Protein AF-A0A2E8PT05-F1 (afdb_monomer_lite)

Radius of gyration: 17.62 Å; chains: 1; bounding box: 55×28×54 Å

pLDDT: mean 81.2, std 11.77, range [42.22, 93.12]

Foldseek 3Di:
DPPDPQDLVNLLVVLVVVLLVLLQVLLVVLVVQCPPVVLVVQCVDPVSVVVSLVVQLVVLLVVLLPVVSNQPCCSVPVPDPCVVCVSVSSNVSSVVSSVSSVVVVVVVVVVCVVDVPDD

Secondary structure (DSSP, 8-state):
-PPPPPPHHHHHHHHHHHHHHHHHHHHHHHHHHHTSHHHHHHHTSHHHHHHHHHHHHHHHHHHHHH-GGG-HHHHH-TTS-HHHHHHHHHHHHHHHHHHHHHHHHHHHHHHHHHS----

Structure (mmCIF, N/CA/C/O backbone):
data_AF-A0A2E8PT05-F1
#
_entry.id   AF-A0A2E8PT05-F1
#
loop_
_atom_site.group_PDB
_atom_site.id
_atom_site.type_symbol
_atom_site.label_atom_id
_atom_site.label_alt_id
_atom_site.label_comp_id
_atom_site.label_asym_id
_atom_site.label_entity_id
_atom_site.label_seq_id
_atom_site.pdbx_PDB_ins_code
_atom_site.Cartn_x
_atom_site.Cartn_y
_atom_site.Cartn_z
_atom_site.occupancy
_atom_site.B_iso_or_equiv
_atom_site.auth_seq_id
_atom_site.auth_comp_id
_atom_site.auth_asym_id
_atom_site.auth_atom_id
_atom_site.pdbx_PDB_model_num
ATOM 1 N N . MET A 1 1 ? 36.360 0.148 -10.557 1.00 42.22 1 MET A N 1
ATOM 2 C CA . MET A 1 1 ? 35.634 -0.980 -11.180 1.00 42.22 1 MET A CA 1
ATOM 3 C C . MET A 1 1 ? 34.315 -0.433 -11.697 1.00 42.22 1 MET A C 1
ATOM 5 O O . MET A 1 1 ? 33.633 0.228 -10.924 1.00 42.22 1 MET A O 1
ATOM 9 N N . ARG A 1 2 ? 34.000 -0.586 -12.992 1.00 49.25 2 ARG A N 1
ATOM 10 C CA . ARG A 1 2 ? 32.648 -0.273 -13.483 1.00 49.25 2 ARG A CA 1
ATOM 11 C C . ARG A 1 2 ? 31.720 -1.373 -12.953 1.00 49.25 2 ARG A C 1
ATOM 13 O O . ARG A 1 2 ? 32.114 -2.530 -13.083 1.00 49.25 2 ARG A O 1
ATOM 20 N N . PRO A 1 3 ? 30.581 -1.043 -12.323 1.00 60.06 3 PRO A N 1
ATOM 21 C CA . PRO A 1 3 ? 29.626 -2.062 -11.911 1.00 60.06 3 PRO A CA 1
ATOM 22 C C . PRO A 1 3 ? 29.207 -2.861 -13.147 1.00 60.06 3 PRO A C 1
ATOM 24 O O . PRO A 1 3 ? 28.961 -2.279 -14.208 1.00 60.06 3 PRO A O 1
ATOM 27 N N . GLU A 1 4 ? 29.216 -4.186 -13.025 1.00 64.81 4 GLU A N 1
ATOM 28 C CA . GLU A 1 4 ? 28.716 -5.068 -14.074 1.00 64.81 4 GLU A CA 1
ATOM 29 C C . GLU A 1 4 ? 27.235 -4.751 -14.332 1.00 64.81 4 GLU A C 1
ATOM 31 O O . GLU A 1 4 ? 26.515 -4.395 -13.393 1.00 64.81 4 GLU A O 1
ATOM 36 N N . PRO A 1 5 ? 26.778 -4.802 -15.596 1.00 62.19 5 PRO A N 1
ATOM 37 C CA . PRO A 1 5 ? 25.376 -4.576 -15.907 1.00 62.19 5 PRO A CA 1
ATOM 38 C C . PRO A 1 5 ? 24.527 -5.604 -15.154 1.00 62.19 5 PRO A C 1
ATOM 40 O O . PRO A 1 5 ? 24.722 -6.809 -15.297 1.00 62.19 5 PRO A O 1
ATOM 43 N N . ILE A 1 6 ? 23.610 -5.094 -14.334 1.00 61.66 6 ILE A N 1
ATOM 44 C CA . ILE A 1 6 ? 22.649 -5.874 -13.555 1.00 61.66 6 ILE A CA 1
ATOM 45 C C . ILE A 1 6 ? 21.823 -6.718 -14.538 1.00 61.66 6 ILE A C 1
ATOM 47 O O . ILE A 1 6 ? 21.337 -6.203 -15.547 1.00 61.66 6 ILE A O 1
ATOM 51 N N . GLY A 1 7 ? 21.714 -8.027 -14.296 1.00 69.62 7 GLY A N 1
ATOM 52 C CA . GLY A 1 7 ? 20.944 -8.910 -15.168 1.00 69.62 7 GLY A CA 1
ATOM 53 C C . GLY A 1 7 ? 19.438 -8.618 -15.075 1.00 69.62 7 GLY A C 1
ATOM 54 O O . GLY A 1 7 ? 18.967 -8.135 -14.048 1.00 69.62 7 GLY A O 1
ATOM 55 N N . PRO A 1 8 ? 18.628 -8.978 -16.089 1.00 67.75 8 PRO A N 1
ATOM 56 C CA . PRO A 1 8 ? 17.179 -8.724 -16.073 1.00 67.75 8 PRO A CA 1
ATOM 57 C C . PRO A 1 8 ? 16.449 -9.398 -14.893 1.00 67.75 8 PRO A C 1
ATOM 59 O O . PRO A 1 8 ? 15.397 -8.936 -14.459 1.00 67.75 8 PRO A O 1
ATOM 62 N N . TYR A 1 9 ? 17.008 -10.482 -14.346 1.00 68.62 9 TYR A N 1
ATOM 63 C CA . TYR A 1 9 ? 16.476 -11.158 -13.158 1.00 68.62 9 TYR A CA 1
ATOM 64 C C . TYR A 1 9 ? 16.749 -10.391 -11.859 1.00 68.62 9 TYR A C 1
ATOM 66 O O . TYR A 1 9 ? 15.919 -10.412 -10.950 1.00 68.62 9 TYR A O 1
ATOM 74 N N . ASP A 1 10 ? 17.878 -9.690 -11.782 1.00 75.62 10 ASP A N 1
ATOM 75 C CA . ASP A 1 10 ? 18.251 -8.896 -10.615 1.00 75.62 10 ASP A CA 1
ATOM 76 C C . ASP A 1 10 ? 17.393 -7.623 -10.532 1.00 75.62 10 ASP A C 1
ATOM 78 O O . ASP A 1 10 ? 16.973 -7.234 -9.444 1.00 75.62 10 ASP A O 1
ATOM 82 N N . GLU A 1 11 ? 17.047 -7.012 -11.672 1.00 70.88 11 GLU A N 1
ATOM 83 C CA . GLU A 1 11 ? 16.119 -5.870 -11.739 1.00 70.88 11 GLU A CA 1
ATOM 84 C C . GLU A 1 11 ? 14.713 -6.246 -11.254 1.00 70.88 11 GLU A C 1
ATOM 86 O O . GLU A 1 11 ? 14.109 -5.528 -10.456 1.00 70.88 11 GLU A O 1
ATOM 91 N N . LEU 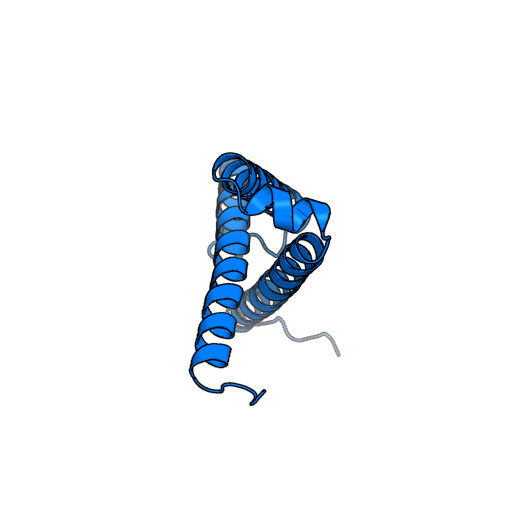A 1 12 ? 14.211 -7.407 -11.682 1.00 77.56 12 LEU A N 1
ATOM 92 C CA . LEU A 1 12 ? 12.916 -7.935 -11.258 1.00 77.56 12 LEU A CA 1
ATOM 93 C C . LEU A 1 12 ? 12.909 -8.259 -9.754 1.00 77.56 12 LEU A C 1
ATOM 95 O O . LEU A 1 12 ? 11.952 -7.941 -9.047 1.00 77.56 12 LEU A O 1
ATOM 99 N N . PHE A 1 13 ? 13.987 -8.861 -9.244 1.00 81.50 13 PHE A N 1
ATOM 100 C CA . PHE A 1 13 ? 14.154 -9.126 -7.815 1.00 81.50 13 PHE A CA 1
ATOM 101 C C . PHE A 1 13 ? 14.187 -7.831 -6.994 1.00 81.50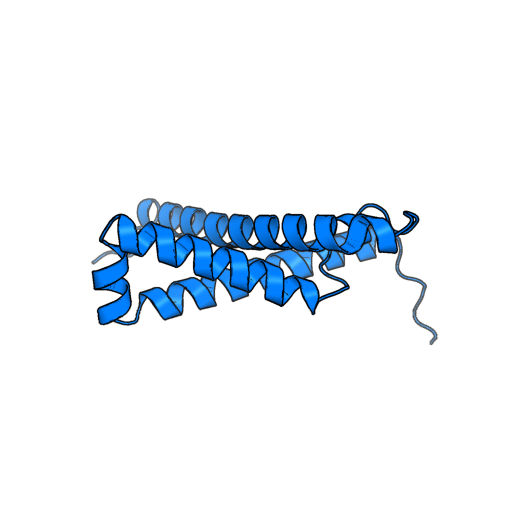 13 PHE A C 1
ATOM 103 O O . PHE A 1 13 ? 13.477 -7.717 -5.992 1.00 81.50 13 PHE A O 1
ATOM 110 N N . LEU A 1 14 ? 14.968 -6.838 -7.432 1.00 81.62 14 LEU A N 1
ATOM 111 C CA . LEU A 1 14 ? 15.037 -5.528 -6.789 1.00 81.62 14 LEU A CA 1
ATOM 112 C C . LEU A 1 14 ? 13.677 -4.831 -6.805 1.00 81.62 14 LEU A C 1
ATOM 114 O O . LEU A 1 14 ? 13.282 -4.290 -5.775 1.00 81.62 14 LEU A O 1
ATOM 118 N N . PHE A 1 15 ? 12.937 -4.904 -7.913 1.00 83.25 15 PHE A N 1
ATOM 119 C CA . PHE A 1 15 ? 11.565 -4.409 -7.993 1.00 83.25 15 PHE A CA 1
ATOM 120 C C . PHE A 1 15 ? 10.669 -5.081 -6.951 1.00 83.25 15 PHE A C 1
ATOM 122 O O . PHE A 1 15 ? 10.014 -4.387 -6.177 1.00 83.25 15 PHE A O 1
ATOM 129 N N . PHE A 1 16 ? 10.662 -6.415 -6.866 1.00 84.50 16 PHE A N 1
ATOM 130 C CA . PHE A 1 16 ? 9.831 -7.119 -5.886 1.00 84.50 16 PHE A CA 1
ATOM 131 C C . PHE A 1 16 ? 10.204 -6.777 -4.446 1.00 84.50 16 PHE A C 1
ATOM 133 O O . PHE A 1 16 ? 9.313 -6.574 -3.621 1.00 84.50 16 PHE A O 1
ATOM 140 N N . LEU A 1 17 ? 11.497 -6.679 -4.136 1.00 87.12 17 LEU A N 1
ATOM 141 C CA . LEU A 1 17 ? 11.970 -6.299 -2.809 1.00 87.12 17 LEU A CA 1
ATOM 142 C C . LEU A 1 17 ? 11.555 -4.864 -2.460 1.00 87.12 17 LEU A C 1
ATOM 144 O O . LEU A 1 17 ? 11.028 -4.611 -1.378 1.00 87.12 17 LEU A O 1
ATOM 148 N N . GLN A 1 18 ? 11.755 -3.930 -3.386 1.00 85.62 18 GLN A N 1
ATOM 149 C CA . GLN A 1 18 ? 11.357 -2.536 -3.238 1.00 85.62 18 GLN A CA 1
ATOM 150 C C . GLN A 1 18 ? 9.839 -2.401 -3.073 1.00 85.62 18 GLN A C 1
ATOM 152 O O . GLN A 1 18 ? 9.375 -1.705 -2.169 1.00 85.62 18 GLN A O 1
ATOM 157 N N . PHE A 1 19 ? 9.062 -3.121 -3.881 1.00 87.38 19 PHE A N 1
ATOM 158 C CA . PHE A 1 19 ? 7.608 -3.153 -3.800 1.00 87.38 19 PHE A CA 1
ATOM 159 C C . PHE A 1 19 ? 7.133 -3.746 -2.468 1.00 87.38 19 PHE A C 1
ATOM 161 O O . PHE A 1 19 ? 6.245 -3.189 -1.825 1.00 87.38 19 PHE A O 1
ATOM 168 N N . LEU A 1 20 ? 7.769 -4.819 -1.988 1.00 89.56 20 LEU A N 1
ATOM 169 C CA . LEU A 1 20 ? 7.486 -5.410 -0.680 1.00 89.56 20 LEU A CA 1
ATOM 170 C C . LEU A 1 20 ? 7.735 -4.403 0.451 1.00 89.56 20 LEU A C 1
ATOM 172 O O . LEU A 1 20 ? 6.856 -4.193 1.287 1.00 89.56 20 LEU A O 1
ATOM 176 N N . ILE A 1 21 ? 8.887 -3.729 0.444 1.00 89.69 21 ILE A N 1
ATOM 177 C CA . ILE A 1 21 ? 9.215 -2.678 1.418 1.00 89.69 21 ILE A CA 1
ATOM 178 C C . ILE A 1 21 ? 8.184 -1.547 1.351 1.00 89.69 21 ILE A C 1
ATOM 180 O O . ILE A 1 21 ? 7.687 -1.103 2.385 1.00 89.69 21 ILE A O 1
ATOM 184 N N . LEU A 1 22 ? 7.811 -1.109 0.147 1.00 90.06 22 LEU A N 1
ATOM 185 C CA . LEU A 1 22 ? 6.846 -0.032 -0.042 1.00 90.06 22 LEU A CA 1
ATOM 186 C C . LEU A 1 22 ? 5.454 -0.419 0.474 1.00 90.06 22 LEU A C 1
ATOM 188 O O . LEU A 1 22 ? 4.832 0.376 1.173 1.00 90.06 22 LEU A O 1
ATOM 192 N N . THR A 1 23 ? 4.981 -1.641 0.203 1.00 92.88 23 THR A N 1
ATOM 193 C CA . THR A 1 23 ? 3.701 -2.140 0.746 1.00 92.88 23 THR A CA 1
ATOM 194 C C . THR A 1 23 ? 3.717 -2.203 2.271 1.00 92.88 23 THR A C 1
ATOM 196 O O . THR A 1 23 ? 2.708 -1.885 2.900 1.00 92.88 23 THR A O 1
ATOM 199 N N . PHE A 1 24 ? 4.856 -2.558 2.872 1.00 91.25 24 PHE A N 1
ATOM 200 C CA . PHE A 1 24 ? 5.013 -2.599 4.322 1.00 91.25 24 PHE A CA 1
ATOM 201 C C . PHE A 1 24 ? 5.002 -1.193 4.938 1.00 91.25 24 PHE A C 1
ATOM 203 O O . PHE A 1 24 ? 4.250 -0.946 5.878 1.00 91.25 24 PHE A O 1
ATOM 210 N N . ILE A 1 25 ? 5.768 -0.247 4.381 1.00 91.06 25 ILE A N 1
ATOM 211 C CA . ILE A 1 25 ? 5.743 1.167 4.800 1.00 91.06 25 ILE A CA 1
ATOM 212 C C . ILE A 1 25 ? 4.328 1.734 4.660 1.00 91.06 25 ILE A C 1
ATOM 214 O O . ILE A 1 25 ? 3.818 2.417 5.545 1.00 91.06 25 ILE A O 1
ATOM 218 N N . TYR A 1 26 ? 3.659 1.427 3.555 1.00 92.31 26 TYR A N 1
ATOM 219 C CA . TYR A 1 26 ? 2.312 1.909 3.308 1.00 92.31 26 TYR A CA 1
ATOM 220 C C . TYR A 1 26 ? 1.293 1.320 4.304 1.00 92.31 26 TYR A C 1
ATOM 222 O O . TYR A 1 26 ? 0.434 2.038 4.818 1.00 92.31 26 TYR A O 1
ATOM 230 N N . TYR A 1 27 ? 1.438 0.042 4.666 1.00 92.00 27 TYR A N 1
ATOM 231 C CA . TYR A 1 27 ? 0.673 -0.593 5.741 1.00 92.00 27 TYR A CA 1
ATOM 232 C C . TYR A 1 27 ? 0.902 0.073 7.107 1.00 92.00 27 TYR A C 1
ATOM 234 O O . TYR A 1 27 ? -0.066 0.326 7.833 1.00 92.00 27 TYR A O 1
ATOM 242 N N . THR A 1 28 ? 2.149 0.386 7.477 1.00 91.31 28 THR A N 1
ATOM 243 C CA . THR A 1 28 ? 2.427 1.052 8.760 1.00 91.31 28 THR A CA 1
ATOM 244 C C . THR A 1 28 ? 1.860 2.468 8.788 1.00 91.31 28 THR A C 1
ATOM 246 O O . THR A 1 28 ? 1.291 2.868 9.806 1.00 91.31 28 THR A O 1
ATOM 249 N N . MET A 1 29 ? 1.898 3.193 7.664 1.00 90.62 29 MET A N 1
ATOM 250 C CA . MET A 1 29 ? 1.213 4.481 7.516 1.00 90.62 29 MET A CA 1
ATOM 251 C C . MET A 1 29 ? -0.299 4.351 7.744 1.00 90.62 29 MET A C 1
ATOM 253 O O . MET A 1 29 ? -0.833 5.075 8.585 1.00 90.62 29 MET A O 1
ATOM 257 N N . ILE A 1 30 ? -0.982 3.407 7.081 1.00 89.19 30 ILE A N 1
ATOM 258 C CA . ILE A 1 30 ? -2.418 3.147 7.313 1.00 89.19 30 ILE A CA 1
ATOM 259 C C . ILE A 1 30 ? -2.672 2.864 8.798 1.00 89.19 30 ILE A C 1
ATOM 261 O O . ILE A 1 30 ? -3.509 3.508 9.429 1.00 89.19 30 ILE A O 1
ATOM 265 N N . SER A 1 31 ? -1.904 1.943 9.379 1.00 88.38 31 SER A N 1
ATOM 266 C CA . SER A 1 31 ? -2.072 1.504 10.768 1.00 88.38 31 SER A CA 1
ATOM 267 C C . SER A 1 31 ? -1.859 2.639 11.776 1.00 88.38 31 SER A C 1
ATOM 269 O O . SER A 1 31 ? -2.609 2.758 12.744 1.00 88.38 31 SER A O 1
ATOM 271 N N . SER A 1 32 ? -0.884 3.522 11.537 1.00 88.94 32 SER A N 1
ATOM 272 C CA . SER A 1 32 ? -0.637 4.694 12.387 1.00 88.94 32 SER A CA 1
ATOM 273 C C . SER A 1 32 ? -1.802 5.689 12.379 1.00 88.94 32 SER A C 1
ATOM 275 O O . SER A 1 32 ? -2.176 6.208 13.430 1.00 88.94 32 SER A O 1
ATOM 277 N N . VAL A 1 33 ? -2.443 5.896 11.224 1.00 87.50 33 VAL A N 1
ATOM 278 C CA . VAL A 1 33 ? -3.637 6.746 11.101 1.00 87.50 33 VAL A CA 1
ATOM 279 C C . VAL A 1 33 ? -4.821 6.135 11.858 1.00 87.50 33 VAL A C 1
ATOM 281 O O . VAL A 1 33 ? -5.566 6.854 12.526 1.00 87.50 33 VAL A O 1
ATOM 284 N N . LEU A 1 34 ? -4.962 4.805 11.830 1.00 85.94 34 LEU A N 1
ATOM 285 C CA . LEU A 1 34 ? -5.990 4.080 12.585 1.00 85.94 34 LEU A CA 1
ATOM 286 C C . LEU A 1 34 ? -5.801 4.156 14.108 1.00 85.94 34 LEU A C 1
ATOM 288 O O . LEU A 1 34 ? -6.783 4.032 14.845 1.00 85.94 34 LEU A O 1
ATOM 292 N N . TYR A 1 35 ? -4.575 4.393 14.584 1.00 85.38 35 TYR A N 1
ATOM 293 C CA . TYR A 1 35 ? -4.279 4.550 16.010 1.00 85.38 35 TYR A CA 1
ATOM 294 C C . TYR A 1 35 ? -4.813 5.872 16.587 1.00 85.38 35 TYR A C 1
ATOM 296 O O . TYR A 1 35 ? -4.989 6.004 17.800 1.00 85.38 35 TYR A O 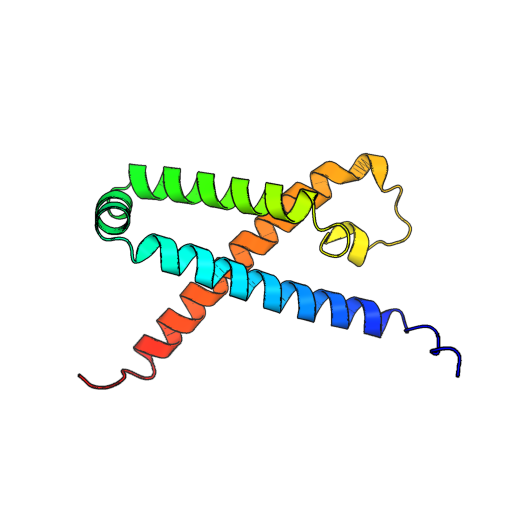1
ATOM 304 N N . ILE A 1 36 ? -5.129 6.853 15.734 1.00 89.12 36 ILE A N 1
ATOM 305 C CA . ILE A 1 36 ? -5.696 8.129 16.172 1.00 89.12 36 ILE A CA 1
ATOM 306 C C . ILE A 1 36 ? -7.134 7.891 16.684 1.00 89.12 36 ILE A C 1
ATOM 308 O O . ILE A 1 36 ? -8.001 7.472 15.907 1.00 89.12 36 ILE A O 1
ATOM 312 N N . PRO A 1 37 ? -7.453 8.194 17.962 1.00 85.94 37 PRO A N 1
ATOM 313 C CA . PRO A 1 37 ? -8.699 7.748 18.594 1.00 85.94 37 PRO A CA 1
ATOM 314 C C . PRO A 1 37 ? -9.983 8.213 17.894 1.00 85.94 37 PRO A C 1
ATOM 316 O O . PRO A 1 37 ? -10.964 7.465 17.828 1.00 85.94 37 PRO A O 1
ATOM 319 N N . TRP A 1 38 ? -10.006 9.443 17.365 1.00 89.31 38 TRP A N 1
ATOM 320 C CA . TRP A 1 38 ? -11.169 9.960 16.638 1.00 89.31 38 TRP A CA 1
ATOM 321 C C . TRP A 1 38 ? -11.342 9.279 15.272 1.00 89.31 38 TRP A C 1
ATOM 323 O O . TRP A 1 38 ? -12.472 9.000 14.870 1.00 89.31 38 TRP A O 1
ATOM 333 N N . ILE A 1 39 ? -10.237 8.943 14.596 1.00 86.12 39 ILE A N 1
ATOM 334 C CA . ILE A 1 39 ? -10.235 8.289 13.282 1.00 86.12 39 ILE A CA 1
ATOM 335 C C . ILE A 1 39 ? -10.708 6.848 13.439 1.00 86.12 39 ILE A C 1
ATOM 337 O O . ILE A 1 39 ? -11.647 6.427 12.763 1.00 86.12 39 ILE A O 1
ATOM 341 N N . GLY A 1 40 ? -10.150 6.127 14.415 1.00 84.50 40 GLY A N 1
ATOM 342 C CA . GLY A 1 40 ? -10.554 4.759 14.728 1.00 84.50 40 GLY A CA 1
ATOM 343 C C . GLY A 1 40 ? -12.045 4.646 15.067 1.00 84.50 40 GLY A C 1
ATOM 344 O O . GLY A 1 40 ? -12.720 3.734 14.590 1.00 84.50 40 GLY A O 1
ATOM 345 N N . LYS A 1 41 ? -12.610 5.596 15.830 1.00 88.31 41 LYS A N 1
ATOM 346 C CA . LYS A 1 41 ? -14.060 5.634 16.113 1.00 88.31 41 LYS A CA 1
ATOM 347 C C . LYS A 1 41 ? -14.897 5.890 14.859 1.00 88.31 41 LYS A C 1
ATOM 349 O O . LYS A 1 41 ? -15.966 5.297 14.712 1.00 88.31 41 LYS A O 1
ATOM 354 N N . TRP A 1 42 ? -14.436 6.760 13.965 1.00 89.81 42 TRP A N 1
ATOM 355 C CA . TRP A 1 42 ? -15.159 7.106 12.744 1.00 89.81 42 TRP A CA 1
ATOM 356 C C . TRP A 1 42 ? -15.158 5.964 11.716 1.00 89.81 42 TRP A C 1
ATOM 358 O O . TRP A 1 42 ? -16.204 5.649 11.151 1.00 89.81 42 TRP A O 1
ATOM 368 N N . ILE A 1 43 ? -14.031 5.269 11.555 1.00 87.88 43 ILE A N 1
ATOM 369 C CA . ILE A 1 43 ? -13.855 4.152 10.607 1.00 87.88 43 ILE A CA 1
ATOM 370 C C . ILE A 1 43 ? -14.661 2.909 10.987 1.00 87.88 43 ILE A C 1
ATOM 372 O O . ILE A 1 43 ? -15.008 2.099 10.127 1.00 87.88 43 ILE A O 1
ATOM 376 N N . ARG A 1 44 ? -15.032 2.758 12.264 1.00 87.25 44 ARG A N 1
ATOM 377 C CA . ARG A 1 44 ? -15.953 1.691 12.689 1.00 87.25 44 ARG A CA 1
ATOM 378 C C . ARG A 1 44 ? -17.330 1.810 12.028 1.00 87.25 44 ARG A C 1
ATOM 380 O O . ARG A 1 44 ? -18.016 0.800 11.902 1.00 87.25 44 ARG A O 1
ATOM 387 N N . LYS A 1 45 ? -17.730 3.009 11.582 1.00 91.31 45 LYS A N 1
ATOM 388 C CA . LYS A 1 45 ? -18.965 3.218 10.814 1.00 91.31 45 LYS A CA 1
ATOM 389 C C . LYS A 1 45 ? -18.759 2.782 9.354 1.00 91.31 45 LYS A C 1
ATOM 391 O O . LYS A 1 45 ? -17.700 3.058 8.793 1.00 91.31 45 LYS A O 1
ATOM 396 N N . PRO A 1 46 ? -19.770 2.190 8.692 1.00 88.00 46 PRO A N 1
ATOM 397 C CA . PRO A 1 46 ? -19.643 1.704 7.312 1.00 88.00 46 PRO A CA 1
ATOM 398 C C . PRO A 1 46 ? -19.237 2.811 6.328 1.00 88.00 46 PRO A C 1
ATOM 400 O O . PRO A 1 46 ? -18.357 2.605 5.497 1.00 88.00 46 PRO A O 1
ATOM 403 N N . VAL A 1 47 ? -19.802 4.014 6.483 1.00 92.50 47 VAL A N 1
ATOM 404 C CA . VAL A 1 47 ? -19.445 5.188 5.669 1.00 92.50 47 VAL A CA 1
ATOM 405 C C . VAL A 1 47 ? -17.991 5.607 5.899 1.00 92.50 47 VAL A C 1
ATOM 407 O O . VAL A 1 47 ? -17.267 5.858 4.941 1.00 92.50 47 VAL A O 1
ATOM 410 N N . GLY A 1 48 ? -17.536 5.632 7.157 1.00 87.75 48 GLY A N 1
ATOM 411 C CA . GLY A 1 48 ? -16.156 5.989 7.495 1.00 87.75 48 GLY A CA 1
ATOM 412 C C . GLY A 1 48 ? -15.145 4.997 6.921 1.00 87.75 48 GLY A C 1
ATOM 413 O O . GLY A 1 48 ? -14.119 5.406 6.389 1.00 87.75 48 GLY A O 1
ATOM 414 N N . ARG A 1 49 ? -15.469 3.698 6.943 1.00 87.44 49 ARG A N 1
ATOM 415 C CA . ARG A 1 49 ? -14.651 2.649 6.316 1.00 87.44 49 ARG A CA 1
ATOM 416 C C . ARG A 1 49 ? -14.533 2.830 4.803 1.00 87.44 49 ARG A C 1
ATOM 418 O O . ARG A 1 49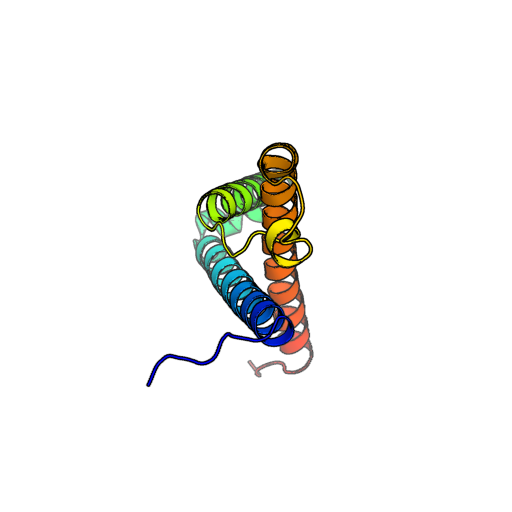 ? -13.437 2.697 4.267 1.00 87.44 49 ARG A O 1
ATOM 425 N N . LEU A 1 50 ? -15.642 3.143 4.131 1.00 91.62 50 LEU A N 1
ATOM 426 C CA . LEU A 1 50 ? -15.661 3.366 2.685 1.00 91.62 50 LEU A CA 1
ATOM 427 C C . LEU A 1 50 ? -14.826 4.591 2.296 1.00 91.62 50 LEU A C 1
ATOM 429 O O . LEU A 1 50 ? -13.958 4.487 1.434 1.00 91.62 50 LEU A O 1
ATOM 433 N N . VAL A 1 51 ? -15.033 5.726 2.970 1.00 91.56 51 VAL A N 1
ATOM 434 C CA . VAL A 1 51 ? -14.271 6.953 2.692 1.00 91.56 51 VAL A CA 1
ATOM 435 C C . VAL A 1 51 ? -12.789 6.756 2.995 1.00 91.56 51 VAL A C 1
ATOM 437 O O . VAL A 1 51 ? -11.951 7.135 2.184 1.00 91.56 51 VAL A O 1
ATOM 440 N N . HIS A 1 52 ? -12.454 6.109 4.113 1.00 88.88 52 HIS A N 1
ATOM 441 C CA . HIS A 1 52 ? -11.074 5.761 4.434 1.00 88.88 52 HIS A CA 1
ATOM 442 C C . HIS A 1 52 ? -10.440 4.911 3.325 1.00 88.88 52 HIS A C 1
ATOM 444 O O . HIS A 1 52 ? -9.384 5.268 2.814 1.00 88.88 52 HIS A O 1
ATOM 450 N N . GLY A 1 53 ? -11.107 3.840 2.881 1.00 87.81 53 GLY A N 1
ATOM 451 C CA . GLY A 1 53 ? -10.617 3.004 1.782 1.00 87.81 53 GLY A CA 1
ATOM 452 C C . GLY A 1 53 ? -10.332 3.802 0.506 1.00 87.81 53 GLY A C 1
ATOM 453 O O . GLY A 1 53 ? -9.255 3.664 -0.069 1.00 87.81 53 GLY A O 1
ATOM 454 N N . ILE A 1 54 ? -11.249 4.688 0.106 1.00 92.94 54 ILE A N 1
ATOM 455 C CA . ILE A 1 54 ? -11.081 5.543 -1.080 1.00 92.94 54 ILE A CA 1
ATOM 456 C C . ILE A 1 54 ? -9.885 6.488 -0.918 1.00 92.94 54 ILE A C 1
ATOM 458 O O . ILE A 1 54 ? -9.058 6.580 -1.822 1.00 92.94 54 ILE A O 1
ATOM 462 N N . VAL A 1 55 ? -9.765 7.167 0.227 1.00 93.12 55 VAL A N 1
ATOM 463 C CA . VAL A 1 55 ? -8.668 8.113 0.494 1.00 93.12 55 VAL A CA 1
ATOM 464 C C . VAL A 1 55 ? -7.312 7.420 0.408 1.00 93.12 55 VAL A C 1
ATOM 466 O O . VAL A 1 55 ? -6.396 7.949 -0.218 1.00 93.12 55 VAL A O 1
ATOM 469 N N . PHE A 1 56 ? -7.184 6.224 0.982 1.00 91.44 56 PHE A N 1
ATOM 470 C CA . PHE A 1 56 ? -5.936 5.473 0.906 1.00 91.44 56 PHE A CA 1
ATOM 471 C C . PHE A 1 56 ? -5.663 4.979 -0.521 1.00 91.44 56 PHE A C 1
ATOM 473 O O . PHE A 1 56 ? -4.578 5.228 -1.033 1.00 91.44 56 PHE A O 1
ATOM 480 N N . ILE A 1 57 ? -6.641 4.424 -1.243 1.00 91.88 57 ILE A N 1
ATOM 481 C CA . ILE A 1 57 ? -6.443 4.064 -2.662 1.00 91.88 57 ILE A CA 1
ATOM 482 C C . ILE A 1 57 ? -5.934 5.264 -3.480 1.00 91.88 57 ILE A C 1
ATOM 484 O O . ILE A 1 57 ? -4.959 5.132 -4.218 1.00 91.88 57 ILE A O 1
ATOM 488 N N . LEU A 1 58 ? -6.529 6.448 -3.307 1.00 92.44 58 LEU A N 1
ATOM 489 C CA . LEU A 1 58 ? -6.067 7.667 -3.975 1.00 92.44 58 LEU A CA 1
ATOM 490 C C . LEU A 1 58 ? -4.640 8.047 -3.557 1.00 92.44 58 LEU A C 1
ATOM 492 O O . LEU A 1 58 ? -3.819 8.356 -4.417 1.00 92.44 58 LEU A O 1
ATOM 496 N N . ALA A 1 59 ? -4.311 7.969 -2.266 1.00 90.69 59 ALA A N 1
ATOM 497 C CA . ALA A 1 59 ? -2.958 8.229 -1.777 1.00 90.69 59 ALA A CA 1
ATOM 498 C C . ALA A 1 59 ? -1.923 7.248 -2.361 1.00 90.69 59 ALA A C 1
ATOM 500 O O . ALA A 1 59 ? -0.818 7.666 -2.696 1.00 90.69 59 ALA A O 1
ATOM 501 N N . ALA A 1 60 ? -2.278 5.970 -2.536 1.00 89.25 60 ALA A N 1
ATOM 502 C CA . ALA A 1 60 ? -1.416 4.972 -3.169 1.00 89.25 60 ALA A CA 1
ATOM 503 C C . ALA A 1 60 ? -1.156 5.299 -4.649 1.00 89.25 60 ALA A C 1
ATOM 505 O O . ALA A 1 60 ? -0.013 5.247 -5.099 1.00 89.25 60 ALA A O 1
ATOM 506 N N . ILE A 1 61 ? -2.195 5.694 -5.394 1.00 88.94 61 ILE A N 1
ATOM 507 C CA . ILE A 1 61 ? -2.080 6.116 -6.801 1.00 88.94 61 ILE A CA 1
ATOM 508 C C . ILE A 1 61 ? -1.173 7.348 -6.920 1.00 88.94 61 ILE A C 1
ATOM 510 O O . ILE A 1 61 ? -0.271 7.373 -7.757 1.00 88.94 61 ILE A O 1
ATOM 514 N N . VAL A 1 62 ? -1.367 8.351 -6.056 1.00 89.12 62 VAL A N 1
ATOM 515 C CA . VAL A 1 62 ? -0.527 9.559 -6.025 1.00 89.12 62 VAL A CA 1
ATOM 516 C C . VAL A 1 62 ? 0.924 9.210 -5.692 1.00 89.12 62 VAL A C 1
ATOM 518 O O . VAL A 1 62 ? 1.831 9.696 -6.357 1.00 89.12 62 VAL A O 1
ATOM 521 N N . LEU A 1 63 ? 1.168 8.338 -4.712 1.00 87.56 63 LEU A N 1
ATOM 522 C CA . LEU A 1 63 ? 2.522 7.921 -4.339 1.00 87.56 63 LEU A CA 1
ATOM 523 C C . LEU A 1 63 ? 3.252 7.238 -5.508 1.00 87.56 63 LEU A C 1
ATOM 525 O O . LEU A 1 63 ? 4.399 7.566 -5.804 1.00 87.56 63 LEU A O 1
ATOM 529 N N . ILE A 1 64 ? 2.572 6.334 -6.214 1.00 87.19 64 ILE A N 1
ATOM 530 C CA . ILE A 1 64 ? 3.121 5.635 -7.383 1.00 87.19 64 ILE A CA 1
ATOM 531 C C . ILE A 1 64 ? 3.349 6.572 -8.573 1.00 87.19 64 ILE A C 1
ATOM 533 O O . ILE A 1 64 ? 4.301 6.375 -9.332 1.00 87.19 64 ILE A O 1
ATOM 537 N N . TYR A 1 65 ? 2.523 7.609 -8.742 1.00 84.44 65 TYR A N 1
ATOM 538 C CA . TYR A 1 65 ? 2.734 8.606 -9.791 1.00 84.44 65 TYR A CA 1
ATOM 539 C C . TYR A 1 65 ? 4.151 9.199 -9.719 1.00 84.44 65 TYR A C 1
ATOM 541 O O . TYR A 1 65 ? 4.821 9.298 -10.750 1.00 84.44 65 TYR A O 1
ATOM 549 N N . PHE A 1 66 ? 4.639 9.497 -8.509 1.00 81.38 66 PHE A N 1
ATOM 550 C CA . PHE A 1 66 ? 5.985 10.032 -8.278 1.00 81.38 66 PHE A CA 1
ATOM 551 C C . PHE A 1 66 ? 7.095 8.967 -8.264 1.00 81.38 66 PHE A C 1
ATOM 553 O O . PHE A 1 66 ? 8.253 9.293 -8.519 1.00 81.38 66 PHE A O 1
ATOM 560 N N . LEU A 1 67 ? 6.774 7.696 -8.007 1.00 77.88 67 LEU A N 1
ATOM 561 C CA . LEU A 1 67 ? 7.742 6.597 -7.940 1.00 77.88 67 LEU A CA 1
ATOM 562 C C . LEU A 1 67 ? 7.795 5.806 -9.255 1.00 77.88 67 LEU A C 1
ATOM 564 O O . LEU A 1 67 ? 7.341 4.667 -9.337 1.00 77.88 67 LEU A O 1
ATOM 568 N N . VAL A 1 68 ? 8.408 6.400 -10.284 1.00 65.56 68 VAL A N 1
ATOM 569 C CA . VAL A 1 68 ? 8.591 5.793 -11.620 1.00 65.56 68 VAL A CA 1
ATOM 570 C C . VAL A 1 68 ? 9.141 4.350 -11.606 1.00 65.56 68 VAL A C 1
ATOM 572 O O . VAL A 1 68 ? 8.553 3.520 -12.297 1.00 65.56 68 VAL A O 1
ATOM 575 N N . PRO A 1 69 ? 10.195 3.991 -10.838 1.00 64.50 69 PRO A N 1
ATOM 576 C CA . PRO A 1 69 ? 10.741 2.626 -10.866 1.00 64.50 69 PRO A CA 1
ATOM 577 C C . PRO A 1 69 ? 9.836 1.575 -10.200 1.00 64.50 69 PRO A C 1
ATOM 579 O O . PRO A 1 69 ? 10.057 0.384 -10.373 1.00 64.50 69 PRO A O 1
ATOM 582 N N . MET A 1 70 ? 8.803 1.996 -9.463 1.00 64.50 70 MET A N 1
ATOM 583 C CA . MET A 1 70 ? 7.860 1.109 -8.765 1.00 64.50 70 MET A CA 1
ATOM 584 C C . MET A 1 70 ? 6.611 0.794 -9.596 1.00 64.50 70 MET A C 1
ATOM 586 O O . MET A 1 70 ? 5.647 0.220 -9.087 1.00 64.50 70 MET A O 1
ATOM 590 N N . ARG A 1 71 ? 6.601 1.197 -10.867 1.00 73.38 71 ARG A N 1
ATOM 591 C CA . ARG A 1 71 ? 5.487 0.969 -11.779 1.00 73.38 71 ARG A CA 1
ATOM 592 C C . ARG A 1 71 ? 5.568 -0.448 -12.362 1.00 73.38 71 ARG A C 1
ATOM 594 O O . ARG A 1 71 ? 6.555 -0.832 -12.986 1.00 73.38 71 ARG A O 1
ATOM 601 N N . LEU A 1 72 ? 4.529 -1.233 -12.109 1.00 69.19 72 LEU A N 1
ATOM 602 C CA . LEU A 1 72 ? 4.426 -2.664 -12.368 1.00 69.19 72 LEU A CA 1
ATOM 603 C C . LEU A 1 72 ? 4.558 -2.999 -13.858 1.00 69.19 72 LEU A C 1
ATOM 605 O O . LEU A 1 72 ? 5.262 -3.942 -14.208 1.00 69.19 72 LEU A O 1
ATOM 609 N N . ILE A 1 73 ? 3.915 -2.239 -14.747 1.00 68.19 73 ILE A N 1
ATOM 610 C CA . ILE A 1 73 ? 3.999 -2.487 -16.195 1.00 68.19 73 ILE A CA 1
ATOM 611 C C . ILE A 1 73 ? 5.384 -2.086 -16.717 1.00 68.19 73 ILE A C 1
ATOM 613 O O . ILE A 1 73 ? 5.935 -2.817 -17.536 1.00 68.19 73 ILE A O 1
ATOM 617 N N . HIS A 1 74 ? 5.990 -1.007 -16.207 1.00 70.44 74 HIS A N 1
ATOM 618 C CA . HIS A 1 74 ? 7.376 -0.641 -16.541 1.00 70.44 74 HIS A CA 1
ATOM 619 C C . HIS A 1 74 ? 8.377 -1.733 -16.132 1.00 70.44 74 HIS A C 1
ATOM 621 O O . HIS A 1 74 ? 9.290 -2.033 -16.899 1.00 70.44 74 HIS A O 1
ATOM 627 N N . ALA A 1 75 ? 8.191 -2.348 -14.961 1.00 65.06 75 ALA A N 1
ATOM 628 C CA . ALA A 1 75 ? 9.051 -3.430 -14.484 1.00 65.06 75 ALA A CA 1
ATOM 629 C C . ALA A 1 75 ? 8.848 -4.745 -15.262 1.00 65.06 75 ALA A C 1
ATOM 631 O O . ALA A 1 75 ? 9.806 -5.473 -15.507 1.00 65.06 75 ALA A O 1
ATOM 632 N N . LEU A 1 76 ? 7.612 -5.056 -15.671 1.00 67.75 76 LEU A N 1
ATOM 633 C CA . LEU A 1 76 ? 7.286 -6.294 -16.393 1.00 67.75 76 LEU A CA 1
ATOM 634 C C . LEU A 1 76 ? 7.532 -6.204 -17.908 1.00 67.75 76 LEU A C 1
ATOM 636 O O . LEU A 1 76 ? 7.812 -7.219 -18.546 1.00 67.75 76 LEU A O 1
ATOM 640 N N . PHE A 1 77 ? 7.429 -5.010 -18.496 1.00 70.31 77 PHE A N 1
ATOM 641 C CA . PHE A 1 77 ? 7.532 -4.785 -19.940 1.00 70.31 77 PHE A CA 1
ATOM 642 C C . PHE A 1 77 ? 8.389 -3.548 -20.265 1.00 70.31 77 PHE A C 1
ATOM 644 O O . PHE A 1 77 ? 7.881 -2.565 -20.811 1.00 70.31 77 PHE A O 1
ATOM 651 N N . PRO A 1 78 ? 9.715 -3.602 -20.033 1.00 63.81 78 PRO A N 1
ATOM 652 C CA . PRO A 1 78 ? 10.617 -2.455 -20.206 1.00 63.81 78 PRO A CA 1
ATOM 653 C C . PRO A 1 78 ? 10.729 -1.937 -21.655 1.00 63.81 78 PRO A C 1
ATOM 655 O O . PRO A 1 78 ? 11.301 -0.878 -21.889 1.00 63.81 78 PRO A O 1
ATOM 658 N N . LYS A 1 79 ? 10.191 -2.669 -22.644 1.00 60.12 79 LYS A N 1
ATOM 659 C CA . LYS A 1 79 ? 10.204 -2.312 -24.077 1.00 60.12 79 LYS A CA 1
ATOM 660 C C . LYS A 1 79 ? 8.850 -1.826 -24.626 1.00 60.12 79 LYS A C 1
ATOM 662 O O . LYS A 1 79 ? 8.738 -1.618 -25.832 1.00 60.12 79 LYS A O 1
ATOM 667 N N . ALA A 1 80 ? 7.812 -1.705 -23.795 1.00 61.81 80 ALA A N 1
ATOM 668 C CA . ALA A 1 80 ? 6.501 -1.224 -24.240 1.00 61.81 80 ALA A CA 1
ATOM 669 C C . ALA A 1 80 ? 6.524 0.289 -24.534 1.00 61.81 80 ALA A C 1
ATOM 671 O O . ALA A 1 80 ? 7.379 1.007 -24.032 1.00 61.81 80 ALA A O 1
ATOM 672 N N . ASN A 1 81 ? 5.587 0.795 -25.343 1.00 60.09 81 ASN A N 1
ATOM 673 C CA . ASN A 1 81 ? 5.458 2.234 -25.596 1.00 60.09 81 ASN A CA 1
ATOM 674 C C . ASN A 1 81 ? 4.799 2.900 -24.367 1.00 60.09 81 ASN A C 1
ATOM 676 O O . ASN A 1 81 ? 3.574 2.868 -24.201 1.00 60.09 81 ASN A O 1
ATOM 680 N N . LEU A 1 82 ? 5.641 3.386 -23.450 1.00 58.75 82 LEU A N 1
ATOM 681 C CA . LEU A 1 82 ? 5.294 3.679 -22.051 1.00 58.75 82 LEU A CA 1
ATOM 682 C C . LEU A 1 82 ? 4.349 4.877 -21.872 1.00 58.75 82 LEU A C 1
ATOM 684 O O . LEU A 1 82 ? 3.568 4.889 -20.921 1.00 58.75 82 LEU A O 1
ATOM 688 N N . ASP A 1 83 ? 4.342 5.836 -22.798 1.00 61.97 83 ASP A N 1
ATOM 689 C CA . ASP A 1 83 ? 3.542 7.063 -22.665 1.00 61.97 83 ASP A CA 1
ATOM 690 C C . ASP A 1 83 ? 2.031 6.798 -22.737 1.00 61.97 83 ASP A C 1
ATOM 692 O O . ASP A 1 83 ? 1.247 7.385 -21.991 1.00 61.97 83 ASP A O 1
ATOM 696 N N . THR A 1 84 ? 1.610 5.849 -23.577 1.00 65.94 84 THR A N 1
ATOM 697 C CA . THR A 1 84 ? 0.197 5.456 -23.718 1.00 65.94 84 THR A CA 1
ATOM 698 C C . THR A 1 84 ? -0.347 4.675 -22.522 1.00 65.94 84 THR A C 1
ATOM 700 O O . THR A 1 84 ? -1.549 4.704 -22.269 1.00 65.94 84 THR A O 1
ATOM 703 N N . LEU A 1 85 ? 0.517 3.976 -21.780 1.00 67.25 85 LEU A N 1
ATOM 704 C CA . LEU A 1 85 ? 0.119 3.109 -20.664 1.00 67.25 85 LEU A CA 1
ATOM 705 C C . LEU A 1 85 ? 0.417 3.717 -19.291 1.00 67.25 85 LEU A C 1
ATOM 707 O O . LEU A 1 85 ? 0.085 3.107 -18.277 1.00 67.25 85 LEU A O 1
ATOM 711 N N . LEU A 1 86 ? 0.987 4.923 -19.240 1.00 75.00 86 LEU A N 1
ATOM 712 C CA . LEU A 1 86 ? 1.488 5.538 -18.013 1.00 75.00 86 LEU A CA 1
ATOM 713 C C . LEU A 1 86 ? 0.427 5.621 -16.908 1.00 75.00 86 LEU A C 1
ATOM 715 O O . LEU A 1 86 ? 0.680 5.210 -15.778 1.00 75.00 86 LEU A O 1
ATOM 719 N N . TRP A 1 87 ? -0.782 6.088 -17.226 1.00 82.19 87 TRP A N 1
ATOM 720 C CA . TRP A 1 87 ? -1.866 6.190 -16.241 1.00 82.19 87 TRP A CA 1
ATOM 721 C C . TRP A 1 87 ? -2.428 4.833 -15.822 1.00 82.19 87 TRP A C 1
ATOM 723 O O . TRP A 1 87 ? -2.712 4.633 -14.642 1.00 82.19 87 TRP A O 1
ATOM 733 N N . ALA A 1 88 ? -2.564 3.895 -16.763 1.00 83.12 88 ALA A N 1
ATOM 734 C CA . ALA A 1 88 ? -3.026 2.545 -16.458 1.00 83.12 88 ALA A CA 1
ATOM 735 C C . ALA A 1 88 ? -2.043 1.834 -15.519 1.00 83.12 88 ALA A C 1
ATOM 737 O O . ALA A 1 88 ? -2.462 1.220 -14.540 1.00 83.12 88 ALA A O 1
ATOM 738 N N . ASP A 1 89 ? -0.742 1.989 -15.763 1.00 82.75 89 ASP A N 1
ATOM 739 C CA . ASP A 1 89 ? 0.308 1.449 -14.908 1.00 82.75 89 ASP A CA 1
ATOM 740 C C . ASP A 1 89 ? 0.290 2.080 -13.514 1.00 82.75 89 ASP A C 1
ATOM 742 O O . ASP A 1 89 ? 0.294 1.373 -12.511 1.00 82.75 89 ASP A O 1
ATOM 746 N N . VAL A 1 90 ? 0.182 3.410 -13.431 1.00 85.00 90 VAL A N 1
ATOM 747 C CA . VAL A 1 90 ? 0.115 4.128 -12.149 1.00 85.00 90 VAL A CA 1
ATOM 748 C C . VAL A 1 90 ? -1.092 3.683 -11.320 1.00 85.00 90 VAL A C 1
ATOM 750 O O . VAL A 1 90 ? -0.952 3.410 -10.127 1.00 85.00 90 VAL A O 1
ATOM 753 N N . VAL A 1 91 ? -2.270 3.559 -11.938 1.00 87.06 91 VAL A N 1
ATOM 754 C CA . VAL A 1 91 ? -3.487 3.118 -11.243 1.00 87.06 91 VAL A CA 1
ATOM 755 C C . VAL A 1 91 ? -3.371 1.661 -10.801 1.00 87.06 91 VAL A C 1
ATOM 757 O O . VAL A 1 91 ? -3.637 1.361 -9.638 1.00 87.06 91 VAL A O 1
ATOM 760 N N . LEU A 1 92 ? -2.945 0.753 -11.685 1.00 87.69 92 LEU A N 1
ATOM 761 C CA . LEU A 1 92 ? -2.808 -0.668 -11.352 1.00 87.69 92 LEU A CA 1
ATOM 762 C C . LEU A 1 92 ? -1.745 -0.903 -10.278 1.00 87.69 92 LEU A C 1
ATOM 764 O O . LEU A 1 92 ? -1.980 -1.661 -9.340 1.00 87.69 92 LEU A O 1
ATOM 768 N N . SER A 1 93 ? -0.617 -0.208 -10.367 1.00 87.50 93 SER A N 1
ATOM 769 C CA . SER A 1 93 ? 0.455 -0.254 -9.375 1.00 87.50 93 SER A CA 1
ATOM 770 C C . SER A 1 93 ? 0.012 0.332 -8.032 1.00 87.50 93 SER A C 1
ATOM 772 O O . SER A 1 93 ? 0.310 -0.244 -6.988 1.00 87.50 93 SER A O 1
ATOM 774 N N . GLY A 1 94 ? -0.768 1.421 -8.031 1.00 87.25 94 GLY A N 1
ATOM 775 C CA . GLY A 1 94 ? -1.367 1.987 -6.817 1.00 87.25 94 GLY A CA 1
ATOM 776 C C . GLY A 1 94 ? -2.368 1.035 -6.154 1.00 87.25 94 GLY A C 1
ATOM 777 O O . GLY A 1 94 ? -2.338 0.840 -4.939 1.00 87.25 94 GLY A O 1
ATOM 778 N N . LEU A 1 95 ? -3.213 0.373 -6.948 1.00 90.50 95 LEU A N 1
ATOM 779 C CA . LEU A 1 95 ? -4.135 -0.655 -6.457 1.00 90.50 95 LEU A CA 1
ATOM 780 C C . LEU A 1 95 ? -3.390 -1.885 -5.925 1.00 90.50 95 LEU A C 1
ATOM 782 O O . LEU A 1 95 ? -3.757 -2.414 -4.875 1.00 90.50 95 LEU A O 1
ATOM 786 N N . ALA A 1 96 ? -2.331 -2.322 -6.610 1.00 89.50 96 ALA A N 1
ATOM 787 C CA . ALA A 1 96 ? -1.478 -3.417 -6.165 1.00 89.50 96 ALA A CA 1
ATOM 788 C C . ALA A 1 96 ? -0.768 -3.068 -4.849 1.00 89.50 96 ALA A C 1
ATOM 790 O O . ALA A 1 96 ? -0.723 -3.901 -3.946 1.00 89.50 96 ALA A O 1
ATOM 791 N N . LEU A 1 97 ? -0.287 -1.829 -4.703 1.00 90.31 97 LEU A N 1
ATOM 792 C CA . LEU A 1 97 ? 0.329 -1.330 -3.475 1.00 90.31 97 LEU A CA 1
ATOM 793 C C . LEU A 1 97 ? -0.666 -1.363 -2.307 1.00 90.31 97 LEU A C 1
ATOM 795 O O . LEU A 1 97 ? -0.364 -1.907 -1.244 1.00 90.31 97 LEU A O 1
ATOM 799 N N . PHE A 1 98 ? -1.876 -0.837 -2.519 1.00 89.00 98 PHE A N 1
ATOM 800 C CA . PHE A 1 98 ? -2.947 -0.872 -1.523 1.00 89.00 98 PHE A CA 1
ATOM 801 C C . PHE A 1 98 ? -3.313 -2.312 -1.139 1.00 89.00 98 PHE A C 1
ATOM 803 O O . PHE A 1 98 ? -3.418 -2.641 0.043 1.00 89.00 98 PHE A O 1
ATOM 810 N N . ARG A 1 99 ? -3.459 -3.204 -2.125 1.00 88.81 99 ARG A N 1
ATOM 811 C CA . ARG A 1 99 ? -3.762 -4.617 -1.874 1.00 88.81 99 ARG A CA 1
ATOM 812 C C . ARG A 1 99 ? -2.630 -5.321 -1.126 1.00 88.81 99 ARG A C 1
ATOM 814 O O . ARG A 1 99 ? -2.916 -6.107 -0.228 1.00 88.81 99 ARG A O 1
ATOM 821 N N . GLY A 1 100 ? -1.376 -5.018 -1.454 1.00 89.12 100 GLY A N 1
ATOM 822 C CA . GLY A 1 100 ? -0.200 -5.514 -0.745 1.00 89.12 100 GLY A CA 1
ATOM 823 C C . GLY A 1 100 ? -0.189 -5.081 0.720 1.00 89.12 100 GLY A C 1
ATOM 824 O O . GLY A 1 100 ? 0.015 -5.910 1.601 1.00 89.12 100 GLY A O 1
ATOM 825 N N . ALA A 1 101 ? -0.520 -3.821 1.009 1.00 89.94 101 ALA A N 1
ATOM 826 C CA . ALA A 1 101 ? -0.673 -3.350 2.385 1.00 89.94 101 ALA A CA 1
ATOM 827 C C . ALA A 1 101 ? -1.786 -4.085 3.152 1.00 89.94 101 ALA A C 1
ATOM 829 O O . ALA A 1 101 ? -1.608 -4.437 4.316 1.00 89.94 101 ALA A O 1
ATOM 830 N N . MET A 1 102 ? -2.907 -4.394 2.497 1.00 88.62 102 MET A N 1
ATOM 831 C CA . MET A 1 102 ? -3.981 -5.189 3.106 1.00 88.62 102 MET A CA 1
ATOM 832 C C . MET A 1 102 ? -3.552 -6.636 3.387 1.00 88.62 102 MET A C 1
ATOM 834 O O . MET A 1 102 ? -4.007 -7.227 4.364 1.00 88.62 102 MET A O 1
ATOM 838 N N . LEU A 1 103 ? -2.676 -7.228 2.567 1.00 92.00 103 LEU A N 1
ATOM 839 C CA . LEU A 1 103 ? -2.129 -8.564 2.841 1.00 92.00 103 LEU A CA 1
ATOM 840 C C . LEU A 1 103 ? -1.305 -8.584 4.132 1.00 92.00 103 LEU A C 1
ATOM 842 O O . LEU A 1 103 ? -1.399 -9.556 4.878 1.00 92.00 103 LEU A O 1
ATOM 846 N N . TRP A 1 104 ? -0.570 -7.509 4.438 1.00 91.25 104 TRP A N 1
ATOM 847 C CA . TRP A 1 104 ? 0.125 -7.368 5.721 1.00 91.25 104 TRP A CA 1
ATOM 848 C C . TRP A 1 104 ? -0.844 -7.355 6.905 1.00 91.25 104 TRP A C 1
ATOM 850 O O . TRP A 1 104 ? -0.611 -8.069 7.876 1.00 91.25 104 TRP A O 1
ATOM 860 N N . GLU A 1 105 ? -1.959 -6.626 6.811 1.00 87.00 105 GLU A N 1
ATOM 861 C CA . GLU A 1 105 ? -3.003 -6.634 7.848 1.00 87.00 105 GLU A CA 1
ATOM 862 C C . GLU A 1 105 ? -3.546 -8.052 8.095 1.00 87.00 105 GLU A C 1
ATOM 864 O O . GLU A 1 105 ? -3.658 -8.488 9.241 1.00 87.00 105 GLU A O 1
ATOM 869 N N . HIS A 1 106 ? -3.814 -8.810 7.027 1.00 88.06 106 HIS A N 1
ATOM 870 C CA . HIS A 1 106 ? -4.285 -10.194 7.141 1.00 88.06 106 HIS A CA 1
ATOM 871 C C . HIS A 1 106 ? -3.215 -11.119 7.728 1.00 88.06 106 HIS A C 1
ATOM 873 O O . HIS A 1 106 ? -3.532 -11.950 8.579 1.00 88.06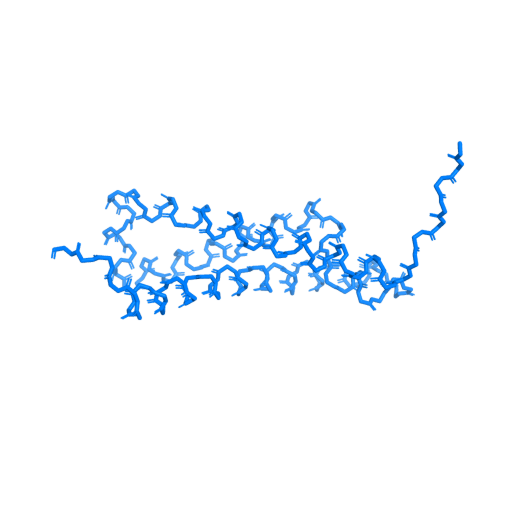 106 HIS A O 1
ATOM 879 N N . LEU A 1 107 ? -1.957 -10.976 7.301 1.00 89.38 107 LEU A N 1
ATOM 880 C CA . LEU A 1 107 ? -0.836 -11.764 7.808 1.00 89.38 107 LEU A CA 1
ATOM 881 C C . LEU A 1 107 ? -0.639 -11.531 9.308 1.00 89.38 107 LEU A C 1
ATOM 883 O O . LEU A 1 107 ? -0.558 -12.492 10.070 1.00 89.38 107 LEU A O 1
ATOM 887 N N . PHE A 1 108 ? -0.603 -10.273 9.749 1.00 87.62 108 PHE A N 1
ATOM 888 C CA . PHE A 1 108 ? -0.431 -9.948 11.163 1.00 87.62 108 PHE A CA 1
ATOM 889 C C . PHE A 1 108 ? -1.656 -10.314 11.997 1.00 87.62 108 PHE A C 1
ATOM 891 O O . PHE A 1 108 ? -1.492 -10.833 13.099 1.00 87.62 108 PHE A O 1
ATOM 898 N N . GLY A 1 109 ? -2.870 -10.139 11.468 1.00 85.06 109 GLY A N 1
ATOM 899 C CA . GLY A 1 109 ? -4.086 -10.621 12.121 1.00 85.06 109 GLY A CA 1
ATOM 900 C C . GLY A 1 109 ? -4.080 -12.142 12.308 1.00 85.06 109 GLY A C 1
ATOM 901 O O . GLY A 1 109 ? -4.397 -12.636 13.389 1.00 85.06 109 GLY A O 1
ATOM 902 N N . TRP A 1 110 ? -3.651 -12.896 11.291 1.00 90.38 110 TRP A N 1
ATOM 903 C CA . TRP A 1 110 ? -3.488 -14.349 11.381 1.00 90.38 110 TRP A CA 1
ATOM 904 C C . TRP A 1 110 ? -2.398 -14.750 12.385 1.00 90.38 110 TRP A C 1
ATOM 906 O O . TRP A 1 110 ? -2.619 -15.646 13.201 1.00 90.38 110 TRP A O 1
ATOM 916 N N . LEU A 1 111 ? -1.248 -14.066 12.378 1.00 88.56 111 LEU A N 1
ATOM 917 C CA . LEU A 1 111 ? -0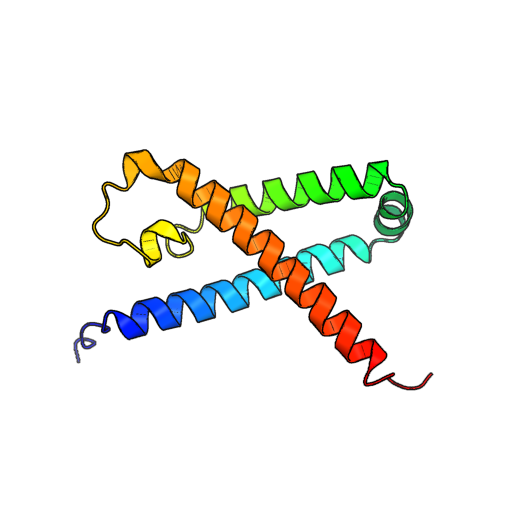.163 -14.310 13.332 1.00 88.56 111 LEU A CA 1
ATOM 918 C C . LEU A 1 111 ? -0.609 -14.055 14.774 1.00 88.56 111 LEU A C 1
ATOM 920 O O . LEU A 1 111 ? -0.326 -14.880 15.633 1.00 88.56 111 LEU A O 1
ATOM 924 N N . GLN A 1 112 ? -1.352 -12.978 15.041 1.00 85.62 112 GLN A N 1
ATOM 925 C CA . GLN A 1 112 ? -1.892 -12.687 16.376 1.00 85.62 112 GLN A CA 1
ATOM 926 C C . GLN A 1 112 ? -2.876 -13.760 16.858 1.00 85.62 112 GLN A C 1
ATOM 928 O O . GLN A 1 112 ? -2.881 -14.106 18.036 1.00 85.62 112 GLN A O 1
ATOM 933 N N . GLN A 1 113 ? -3.692 -14.318 15.959 1.00 86.06 113 GLN A N 1
ATOM 934 C CA . GLN A 1 113 ? -4.604 -15.416 16.294 1.00 86.06 113 GLN A CA 1
ATOM 935 C C . GLN A 1 113 ? -3.862 -16.727 16.582 1.00 86.06 113 GLN A C 1
ATOM 937 O O . GLN A 1 113 ? -4.293 -17.506 17.431 1.00 86.06 113 GLN A O 1
ATOM 942 N N . LYS A 1 114 ? -2.770 -17.001 15.856 1.00 85.38 114 LYS A N 1
ATOM 943 C CA . LYS A 1 114 ? -1.979 -18.235 15.997 1.00 85.38 114 LYS A CA 1
ATOM 944 C C . LYS A 1 114 ? -0.983 -18.195 17.147 1.00 85.38 114 LYS A C 1
ATOM 946 O O . LYS A 1 114 ? -0.757 -19.221 17.780 1.00 85.38 114 LYS A O 1
ATOM 951 N N . PHE A 1 115 ? -0.419 -17.027 17.410 1.00 85.12 115 PHE A N 1
ATOM 952 C CA . PHE A 1 115 ? 0.523 -16.768 18.486 1.00 85.12 115 PHE A CA 1
ATOM 953 C C . PHE A 1 115 ? -0.065 -15.677 19.379 1.00 85.12 115 PHE A C 1
ATOM 955 O O . PHE A 1 115 ? 0.408 -14.538 19.335 1.00 85.12 115 PHE A O 1
ATOM 962 N N . PRO A 1 116 ? -1.119 -15.986 20.159 1.00 72.38 116 PRO A N 1
ATOM 963 C CA . PRO A 1 116 ? -1.652 -15.032 21.112 1.00 72.38 116 PRO A CA 1
ATOM 964 C C . PRO A 1 116 ? -0.530 -14.701 22.093 1.00 72.38 116 PRO A C 1
ATOM 966 O O . PRO A 1 116 ? -0.114 -15.533 22.898 1.00 72.38 116 PRO A O 1
ATOM 969 N N . THR A 1 117 ? 0.010 -13.491 21.983 1.00 66.81 117 THR A N 1
ATOM 970 C CA . THR A 1 117 ? 0.889 -12.924 22.998 1.00 66.81 117 THR A CA 1
ATOM 971 C C . THR A 1 117 ? 0.034 -12.807 24.251 1.00 66.81 117 THR A C 1
ATOM 973 O O . THR A 1 117 ? -0.837 -11.941 24.304 1.00 66.81 117 THR A O 1
ATOM 976 N N . GLY A 1 118 ? 0.185 -13.769 25.167 1.00 55.06 118 GLY A N 1
ATOM 977 C CA . GLY A 1 118 ? -0.669 -13.932 26.340 1.00 55.06 118 GLY A CA 1
ATOM 978 C C . GLY A 1 118 ? -0.878 -12.612 27.074 1.00 55.06 118 GLY A C 1
ATOM 979 O O . GLY A 1 118 ? 0.091 -11.940 27.428 1.00 55.06 118 GLY A O 1
ATOM 980 N N . GLY A 1 119 ? -2.151 -12.252 27.238 1.00 44.44 119 GLY A N 1
ATOM 981 C CA . GLY A 1 119 ? -2.604 -11.326 28.272 1.00 44.44 119 GLY A CA 1
ATOM 982 C C . GLY A 1 119 ? -2.881 -12.076 29.563 1.00 44.44 119 GLY A C 1
ATOM 983 O O . GLY A 1 119 ? -3.171 -13.293 29.477 1.00 44.44 119 GLY A O 1
#

Sequence (119 aa):
MRPEPIGPYDELFLFFLQFLILTFIYYTMISSVLYIPWIGKWIRKPVGRLVHGIVFILAAIVLIYFLVPMRLIHALFPKANLDTLLWADVVLSGLALFRGAMLWEHLFGWLQQKFPTGG